Protein AF-A0A8T4M7V3-F1 (afdb_monomer)

Nearest PDB structures (foldseek):
  2h6r-assembly1_A  TM=7.459E-01  e=4.612E-02  Methanocaldococcus jannaschii DSM 2661
  2h6r-assembly1_C  TM=7.420E-01  e=8.057E-02  Methanocaldococcus jannaschii DSM 2661
  2h6r-assembly2_G  TM=7.143E-01  e=7.008E-02  Methanocaldococcus jannaschii DSM 2661
  2h6r-assembly1_D  TM=7.406E-01  e=1.142E-01  Methanocaldococcus jannaschii DSM 2661
  8of6-assembly1_N  TM=4.626E-01  e=4.008E-01  Bacillus subtilis subsp. subtilis str. 168

pLDDT: mean 89.01, std 10.86, range [59.62, 97.31]

Secondary structure (DSSP, 8-state):
--EEE-TTS--THHHHHHHHHHHHH-TT-EEEE-TTTHHHHHHH-SSEEEES--PPPP----

Solvent-accessible surface area (backbone atoms only — not comparable to full-atom values): 3898 Å² total; per-residue (Å²): 135,51,75,48,71,47,64,88,77,57,63,74,71,57,42,52,56,50,49,52,54,42,46,76,81,40,70,75,32,35,39,24,35,45,56,88,49,38,70,61,46,56,75,69,50,91,54,56,71,41,54,69,60,78,83,82,81,77,80,80,81,129

Mean predicted aligned error: 5.25 Å

Structure (mmCIF, N/CA/C/O backbone):
data_AF-A0A8T4M7V3-F1
#
_entry.id   AF-A0A8T4M7V3-F1
#
loop_
_atom_site.group_PDB
_atom_site.id
_atom_site.type_symbol
_atom_site.label_atom_id
_atom_site.label_alt_id
_atom_site.label_comp_id
_atom_site.label_asym_id
_atom_site.label_entity_id
_atom_site.label_seq_id
_atom_site.pdbx_PDB_ins_code
_atom_site.Cartn_x
_atom_site.Cartn_y
_atom_site.Cartn_z
_atom_site.occupancy
_atom_site.B_iso_or_equiv
_atom_site.auth_seq_id
_atom_site.auth_comp_id
_atom_site.auth_asym_id
_atom_site.auth_atom_id
_atom_site.pdbx_PDB_model_num
ATOM 1 N N . MET A 1 1 ? -11.986 -10.334 4.636 1.00 80.75 1 MET A N 1
ATOM 2 C CA . MET A 1 1 ? -10.631 -9.771 4.453 1.00 80.75 1 MET A CA 1
ATOM 3 C C . MET A 1 1 ? -10.640 -8.966 3.166 1.00 80.75 1 MET A C 1
ATOM 5 O O . MET A 1 1 ? -11.046 -9.519 2.152 1.00 80.75 1 MET A O 1
ATOM 9 N N . ILE A 1 2 ? -10.302 -7.676 3.218 1.00 94.44 2 ILE A N 1
ATOM 10 C CA . ILE A 1 2 ? -10.297 -6.795 2.038 1.00 94.44 2 ILE A CA 1
ATOM 11 C C . ILE A 1 2 ? -8.847 -6.621 1.596 1.00 94.44 2 ILE A C 1
ATOM 13 O O . ILE A 1 2 ? -8.004 -6.249 2.409 1.00 94.44 2 ILE A O 1
ATOM 17 N N . ILE A 1 3 ? -8.570 -6.896 0.322 1.00 94.56 3 ILE A N 1
ATOM 18 C CA . ILE A 1 3 ? -7.262 -6.661 -0.293 1.00 94.56 3 ILE A CA 1
ATOM 19 C C . ILE A 1 3 ? -7.442 -5.584 -1.358 1.00 94.56 3 ILE A C 1
ATOM 21 O O . ILE A 1 3 ? -8.218 -5.765 -2.297 1.00 94.56 3 ILE A O 1
ATOM 25 N N . VAL A 1 4 ? -6.720 -4.476 -1.224 1.00 94.88 4 VAL A N 1
ATOM 26 C CA . VAL A 1 4 ? -6.754 -3.366 -2.180 1.00 94.88 4 VAL A CA 1
ATOM 27 C C . VAL A 1 4 ? -5.479 -3.389 -3.011 1.00 94.88 4 VAL A C 1
ATOM 29 O O . VAL A 1 4 ? -4.399 -3.071 -2.523 1.00 94.88 4 VAL A O 1
ATOM 32 N N . ASN A 1 5 ? -5.595 -3.767 -4.283 1.00 94.06 5 ASN A N 1
ATOM 33 C CA . ASN A 1 5 ? -4.476 -3.760 -5.221 1.00 94.06 5 ASN A CA 1
ATOM 34 C C . ASN A 1 5 ? -4.476 -2.464 -6.036 1.00 94.06 5 ASN A C 1
ATOM 36 O O . ASN A 1 5 ? -5.409 -2.215 -6.796 1.00 94.06 5 ASN A O 1
ATOM 40 N N . PHE A 1 6 ? -3.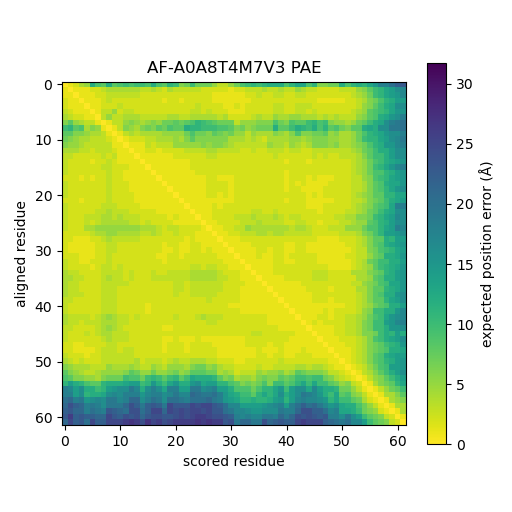417 -1.667 -5.899 1.00 93.06 6 PHE A N 1
ATOM 41 C CA . PHE A 1 6 ? -3.316 -0.348 -6.529 1.00 93.06 6 P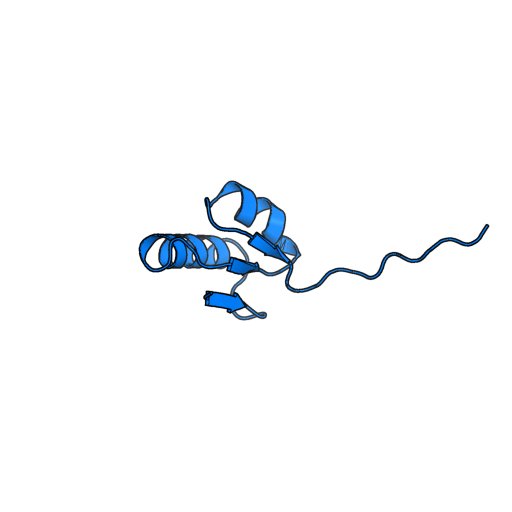HE A CA 1
ATOM 42 C C . PHE A 1 6 ? -3.054 -0.429 -8.041 1.00 93.06 6 PHE A C 1
ATOM 44 O O . PHE A 1 6 ? -3.219 0.568 -8.746 1.00 93.06 6 PHE A O 1
ATOM 51 N N . LYS A 1 7 ? -2.654 -1.604 -8.555 1.00 87.88 7 LYS A N 1
ATOM 52 C CA . LYS A 1 7 ? -2.147 -1.793 -9.922 1.00 87.88 7 LYS A CA 1
ATOM 53 C C . LYS A 1 7 ? -1.136 -0.683 -10.269 1.00 87.88 7 LYS A C 1
ATOM 55 O O . LYS A 1 7 ? -0.384 -0.235 -9.406 1.00 87.88 7 LYS A O 1
ATOM 60 N N . ASN A 1 8 ? -1.183 -0.187 -11.501 1.00 81.31 8 ASN A N 1
ATOM 61 C CA . ASN A 1 8 ? -0.408 0.969 -11.953 1.00 81.31 8 ASN A CA 1
ATOM 62 C C . ASN A 1 8 ? -1.239 2.264 -11.928 1.00 81.31 8 ASN A C 1
ATOM 64 O O . ASN A 1 8 ? -0.989 3.166 -12.720 1.00 81.31 8 ASN A O 1
ATOM 68 N N . TYR A 1 9 ? -2.284 2.337 -11.093 1.00 76.50 9 TYR A N 1
ATOM 69 C CA . TYR A 1 9 ? -3.231 3.454 -11.138 1.00 76.50 9 TYR A CA 1
ATOM 70 C C . TYR A 1 9 ? -2.680 4.726 -10.484 1.00 76.50 9 TYR A C 1
ATOM 72 O O . TYR A 1 9 ? -2.997 5.822 -10.935 1.00 76.50 9 TYR A O 1
ATOM 80 N N . LYS A 1 10 ? -1.854 4.588 -9.440 1.00 82.69 10 LYS A N 1
ATOM 81 C CA . LYS A 1 10 ? -1.256 5.696 -8.682 1.00 82.69 10 LYS A CA 1
ATOM 82 C C . LYS A 1 10 ? 0.242 5.474 -8.488 1.00 82.69 10 LYS A C 1
ATOM 84 O O . LYS A 1 10 ? 0.673 4.331 -8.363 1.00 82.69 10 LYS A O 1
ATOM 89 N N . ILE A 1 11 ? 0.999 6.569 -8.446 1.00 86.62 11 ILE A N 1
ATOM 90 C CA . ILE A 1 11 ? 2.460 6.602 -8.279 1.00 86.62 11 ILE A CA 1
ATOM 91 C C . ILE A 1 11 ? 2.855 7.712 -7.299 1.00 86.62 11 ILE A C 1
ATOM 93 O O . ILE A 1 11 ? 2.099 8.670 -7.125 1.00 86.62 11 ILE A O 1
ATOM 97 N N . GLY A 1 12 ? 4.031 7.598 -6.678 1.00 88.81 12 GLY A N 1
ATOM 98 C CA . GLY A 1 12 ? 4.553 8.621 -5.764 1.00 88.81 12 GLY A CA 1
ATOM 99 C C . GLY A 1 12 ? 3.584 8.976 -4.627 1.00 88.81 12 GLY A C 1
ATOM 100 O O . GLY A 1 12 ? 2.930 8.101 -4.059 1.00 88.81 12 GLY A O 1
ATOM 101 N N . SER A 1 13 ? 3.452 10.271 -4.320 1.00 92.12 13 SER A N 1
ATOM 102 C CA . SER A 1 13 ? 2.651 10.771 -3.189 1.00 92.12 13 SER A CA 1
ATOM 103 C C . SER A 1 13 ? 1.170 10.379 -3.243 1.00 92.12 13 SER A C 1
ATOM 105 O 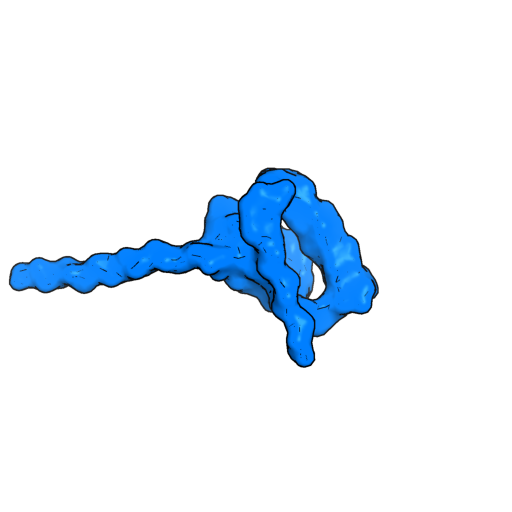O . SER A 1 13 ? 0.556 10.158 -2.199 1.00 92.12 13 SER A O 1
ATOM 107 N N . ASP A 1 14 ? 0.599 10.211 -4.441 1.00 93.94 14 ASP A N 1
ATOM 108 C CA . ASP A 1 14 ? -0.797 9.790 -4.609 1.00 93.94 14 ASP A CA 1
ATOM 109 C C . ASP A 1 14 ? -1.070 8.405 -4.000 1.00 93.94 14 ASP A C 1
ATOM 111 O O . ASP A 1 14 ? -2.191 8.118 -3.567 1.00 93.94 14 ASP A O 1
ATOM 115 N N . VAL A 1 15 ? -0.059 7.526 -3.983 1.00 94.50 15 VAL A N 1
ATOM 116 C CA . VAL A 1 15 ? -0.156 6.208 -3.342 1.00 94.50 15 VAL A CA 1
ATOM 117 C C . VAL A 1 15 ? -0.366 6.392 -1.844 1.00 94.50 15 VAL A C 1
ATOM 119 O O . VAL A 1 15 ? -1.268 5.788 -1.268 1.00 94.50 15 VAL A O 1
ATOM 122 N N . ILE A 1 16 ? 0.408 7.275 -1.220 1.00 95.00 16 ILE A N 1
ATOM 123 C CA . ILE A 1 16 ? 0.354 7.520 0.222 1.00 95.00 16 ILE A CA 1
ATOM 124 C C . ILE A 1 16 ? -0.984 8.143 0.627 1.00 95.00 16 ILE A C 1
ATOM 126 O O . ILE A 1 16 ? -1.603 7.707 1.601 1.00 95.00 16 ILE A O 1
ATOM 130 N N . ASP A 1 17 ? -1.479 9.104 -0.151 1.00 95.56 17 ASP A N 1
ATOM 131 C CA . ASP A 1 17 ? -2.776 9.734 0.104 1.00 95.56 17 ASP A CA 1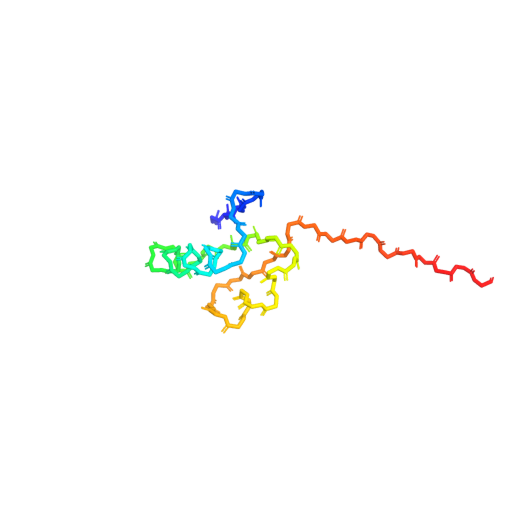
ATOM 132 C C . ASP A 1 17 ? -3.933 8.737 0.007 1.00 95.56 17 ASP A C 1
ATOM 134 O O . ASP A 1 17 ? -4.872 8.777 0.810 1.00 95.56 17 ASP A O 1
ATOM 138 N N . LEU A 1 18 ? -3.870 7.809 -0.952 1.00 95.38 18 LEU A N 1
ATOM 139 C CA . LEU A 1 18 ? -4.870 6.757 -1.083 1.00 95.38 18 LEU A CA 1
ATOM 140 C C . LEU A 1 18 ? -4.795 5.756 0.076 1.00 95.38 18 LEU A C 1
ATOM 142 O O . LEU A 1 18 ? -5.838 5.390 0.615 1.00 95.38 18 LEU A O 1
ATOM 146 N N . ILE A 1 19 ? -3.593 5.354 0.500 1.00 95.62 19 ILE A N 1
ATOM 147 C CA . ILE A 1 19 ? -3.406 4.465 1.656 1.00 95.62 19 ILE A CA 1
ATOM 148 C C . ILE A 1 19 ? -4.026 5.080 2.912 1.00 95.62 19 ILE A C 1
ATOM 150 O O . ILE A 1 19 ? -4.806 4.411 3.585 1.00 95.62 19 ILE A O 1
ATOM 154 N N . LYS A 1 20 ? -3.758 6.362 3.193 1.00 95.75 20 LYS A N 1
ATOM 155 C CA . LYS A 1 20 ? -4.326 7.061 4.359 1.00 95.75 20 LYS A CA 1
ATOM 156 C C . LYS A 1 20 ? -5.853 7.086 4.325 1.00 95.75 20 LYS A C 1
ATOM 158 O O . LYS A 1 20 ? -6.498 6.851 5.343 1.00 95.75 20 LYS A O 1
ATOM 163 N N . LYS A 1 21 ? -6.449 7.322 3.150 1.00 96.00 21 LYS A N 1
ATOM 164 C CA . LYS A 1 21 ? -7.909 7.247 2.978 1.00 96.00 21 LYS A CA 1
ATOM 165 C C . LYS A 1 21 ? -8.427 5.832 3.240 1.00 96.00 21 LYS A C 1
ATOM 167 O O . LYS A 1 2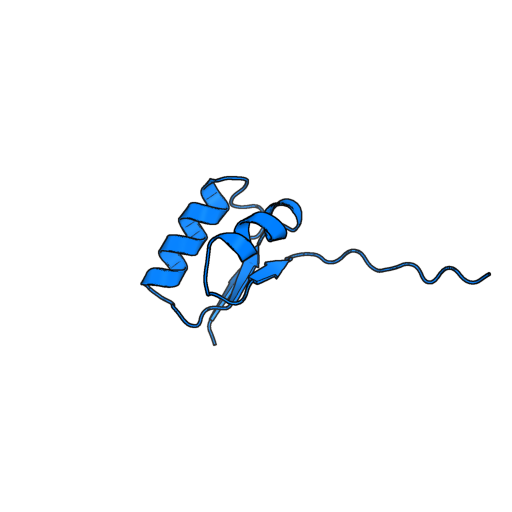1 ? -9.419 5.678 3.943 1.00 96.00 21 LYS A O 1
ATOM 172 N N . ILE A 1 22 ? -7.759 4.804 2.716 1.00 96.00 22 ILE A N 1
ATOM 173 C CA . ILE A 1 22 ? -8.138 3.404 2.956 1.00 96.00 22 ILE A CA 1
ATOM 174 C C . ILE A 1 22 ? -8.043 3.067 4.444 1.00 96.00 22 ILE A C 1
ATOM 176 O O . ILE A 1 22 ? -8.962 2.450 4.963 1.00 96.00 22 ILE A O 1
ATOM 180 N N . GLU A 1 23 ? -6.995 3.498 5.143 1.00 96.38 23 GLU A N 1
ATOM 181 C CA . GLU A 1 23 ? -6.805 3.231 6.574 1.00 96.38 23 GLU A CA 1
ATOM 182 C C . GLU A 1 23 ? -7.942 3.799 7.435 1.00 96.38 23 GLU A C 1
ATOM 184 O O . GLU A 1 23 ? -8.397 3.127 8.360 1.00 96.38 23 GLU A O 1
ATOM 189 N N . ILE A 1 24 ? -8.456 4.986 7.088 1.00 96.25 24 ILE A N 1
ATOM 190 C CA . ILE A 1 24 ? -9.585 5.619 7.787 1.00 96.25 24 ILE A CA 1
ATOM 191 C C . ILE A 1 24 ? -10.861 4.769 7.679 1.00 96.25 24 ILE A C 1
ATOM 193 O O . ILE A 1 24 ? -11.556 4.578 8.675 1.00 96.25 24 ILE A O 1
ATOM 197 N N . TYR A 1 25 ? -11.180 4.261 6.484 1.00 95.69 25 TYR A N 1
ATOM 198 C CA . TYR A 1 25 ? -12.454 3.568 6.230 1.00 95.69 25 TYR A CA 1
ATOM 199 C C . TYR A 1 25 ? -12.372 2.039 6.363 1.00 95.69 25 TYR A C 1
ATOM 201 O O . TYR A 1 25 ? -13.376 1.382 6.628 1.00 95.69 25 TYR A O 1
ATOM 209 N N . TYR A 1 26 ? -11.183 1.467 6.187 1.00 95.50 26 TYR A N 1
ATOM 210 C CA . TYR A 1 26 ? -10.920 0.032 6.115 1.00 95.50 26 TYR A CA 1
ATOM 211 C C . TYR A 1 26 ? -9.638 -0.322 6.880 1.00 95.50 26 TYR A C 1
ATOM 213 O O . TYR A 1 26 ? -8.696 -0.887 6.330 1.00 95.50 26 TYR A O 1
ATOM 221 N N . ASN A 1 27 ? -9.616 -0.039 8.181 1.00 93.44 27 ASN A N 1
ATOM 222 C CA . ASN A 1 27 ? -8.457 -0.208 9.071 1.00 93.44 27 ASN A CA 1
ATOM 223 C C . ASN A 1 27 ? -7.882 -1.641 9.210 1.00 93.44 27 ASN A C 1
ATOM 225 O O . ASN A 1 27 ? -6.898 -1.837 9.915 1.00 93.44 27 ASN A O 1
ATOM 229 N N . LYS A 1 28 ? -8.495 -2.649 8.578 1.00 95.06 28 LYS A N 1
ATOM 230 C CA . LYS A 1 28 ? -8.016 -4.046 8.510 1.00 95.06 28 LYS A CA 1
ATOM 231 C C . LYS A 1 28 ? -7.731 -4.506 7.076 1.00 95.06 28 LYS A C 1
ATOM 233 O O . LYS A 1 28 ? -7.647 -5.707 6.818 1.00 95.06 28 LYS A O 1
ATOM 238 N N . ALA A 1 29 ? -7.701 -3.582 6.119 1.00 97.12 29 ALA A N 1
ATOM 239 C CA . ALA A 1 29 ? -7.379 -3.905 4.741 1.00 97.12 29 ALA A CA 1
ATOM 240 C C . ALA A 1 29 ? -5.884 -4.192 4.581 1.00 97.12 29 ALA A C 1
ATOM 242 O O . ALA A 1 29 ? -5.042 -3.590 5.243 1.00 97.12 29 ALA A O 1
ATOM 243 N N . ILE A 1 30 ? -5.577 -5.081 3.643 1.00 97.25 30 ILE A N 1
ATOM 244 C CA . ILE A 1 30 ? -4.221 -5.292 3.146 1.00 97.25 30 ILE A CA 1
ATOM 245 C C . ILE A 1 30 ? -4.078 -4.475 1.864 1.00 97.25 30 ILE A C 1
ATOM 247 O O . ILE A 1 30 ? -4.917 -4.591 0.965 1.00 97.25 30 ILE A O 1
ATOM 251 N N . VAL A 1 31 ? -3.029 -3.664 1.753 1.00 96.38 31 VAL A N 1
ATOM 252 C CA . VAL A 1 31 ? -2.769 -2.863 0.550 1.00 96.38 31 VAL A CA 1
ATOM 253 C C . VAL A 1 31 ? -1.597 -3.439 -0.238 1.00 96.38 31 VAL A C 1
ATOM 255 O O . VAL A 1 31 ? -0.521 -3.687 0.299 1.00 96.38 31 VAL A O 1
ATOM 258 N N . ALA A 1 32 ? -1.807 -3.654 -1.536 1.00 95.69 32 ALA A N 1
ATOM 259 C CA . ALA A 1 32 ? -0.768 -4.069 -2.469 1.00 95.69 32 ALA A CA 1
ATOM 260 C C . ALA A 1 32 ? -0.362 -2.878 -3.351 1.00 95.69 32 ALA A C 1
ATOM 26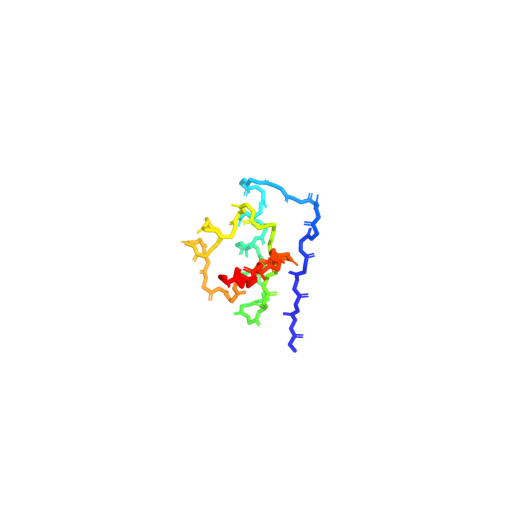2 O O . ALA A 1 32 ? -1.086 -2.487 -4.276 1.00 95.69 32 ALA A O 1
ATOM 263 N N . VAL A 1 33 ? 0.803 -2.303 -3.057 1.00 95.00 33 VAL A N 1
ATOM 264 C CA . VAL A 1 33 ? 1.314 -1.054 -3.644 1.00 95.00 33 VAL A CA 1
ATOM 265 C C . VAL A 1 33 ? 2.359 -1.326 -4.736 1.00 95.00 33 VAL A C 1
ATOM 267 O O . VAL A 1 33 ? 2.942 -2.419 -4.764 1.00 95.00 33 VAL A O 1
ATOM 270 N N . PRO A 1 34 ? 2.617 -0.370 -5.650 1.00 92.62 34 PRO A N 1
ATOM 271 C CA . PRO A 1 34 ? 3.740 -0.470 -6.577 1.00 92.62 34 PRO A CA 1
ATOM 272 C C . PRO A 1 34 ? 5.049 -0.735 -5.828 1.00 92.62 34 PRO A C 1
ATOM 274 O O . PRO A 1 34 ? 5.304 -0.139 -4.783 1.00 92.62 34 PRO A O 1
ATOM 277 N N . SER A 1 35 ? 5.893 -1.628 -6.351 1.00 90.94 35 SER A N 1
ATOM 278 C CA . SER A 1 35 ? 7.100 -2.075 -5.637 1.00 90.94 35 SER A CA 1
ATOM 279 C C . SER A 1 35 ? 8.111 -0.955 -5.377 1.00 90.94 35 SER A C 1
ATOM 281 O O . SER A 1 35 ? 8.892 -1.065 -4.439 1.00 90.94 35 SER A O 1
ATOM 283 N N . LEU A 1 36 ? 8.095 0.111 -6.182 1.00 90.19 36 LEU A N 1
ATOM 284 C CA . LEU A 1 36 ? 8.918 1.305 -5.962 1.00 90.19 36 LEU A CA 1
ATOM 285 C C . LEU A 1 36 ? 8.513 2.037 -4.671 1.00 90.19 36 LEU A C 1
ATOM 287 O O . LEU A 1 36 ? 9.369 2.507 -3.924 1.00 90.19 36 LEU A O 1
ATOM 291 N N . GLU A 1 37 ? 7.219 2.006 -4.351 1.00 91.94 37 GLU A N 1
ATOM 292 C CA . GLU A 1 37 ? 6.605 2.829 -3.306 1.00 91.94 37 GLU A CA 1
ATOM 293 C C . GLU A 1 37 ? 6.481 2.076 -1.976 1.00 91.94 37 GLU A C 1
ATOM 295 O O . GLU A 1 37 ? 6.074 2.648 -0.966 1.00 91.94 37 GLU A O 1
ATOM 300 N N . ILE A 1 38 ? 6.860 0.791 -1.938 1.00 92.38 38 ILE A N 1
ATOM 301 C CA . ILE A 1 38 ? 6.685 -0.066 -0.758 1.00 92.38 38 ILE A CA 1
ATOM 302 C C . ILE A 1 38 ? 7.357 0.505 0.491 1.00 92.38 38 ILE A C 1
ATOM 304 O O . ILE A 1 38 ? 6.778 0.463 1.573 1.00 92.38 38 ILE A O 1
ATOM 308 N N . LYS A 1 39 ? 8.563 1.064 0.352 1.00 93.31 39 LYS A N 1
ATOM 309 C CA . LYS A 1 39 ? 9.328 1.574 1.494 1.00 93.31 39 LYS A CA 1
ATOM 310 C C . LYS A 1 39 ? 8.630 2.769 2.143 1.00 93.31 39 LYS A C 1
ATOM 312 O O . LYS A 1 39 ? 8.545 2.835 3.365 1.00 93.31 39 LYS A O 1
ATOM 317 N N . GLU A 1 40 ? 8.132 3.693 1.329 1.00 94.12 40 GLU A N 1
ATOM 318 C CA . GLU A 1 40 ? 7.417 4.876 1.809 1.00 94.12 40 GLU A CA 1
ATOM 319 C C . GLU A 1 40 ? 6.032 4.507 2.351 1.00 94.12 40 GLU A C 1
ATOM 321 O O . GLU A 1 40 ? 5.634 4.988 3.413 1.00 94.12 40 GLU A O 1
ATOM 326 N N . ALA A 1 41 ? 5.334 3.588 1.676 1.00 94.44 41 ALA A N 1
ATOM 327 C CA . ALA A 1 41 ? 4.036 3.081 2.100 1.00 94.44 41 ALA A CA 1
ATOM 328 C C . ALA A 1 41 ? 4.100 2.453 3.498 1.00 94.44 41 ALA A C 1
ATOM 330 O O . ALA A 1 41 ? 3.326 2.847 4.365 1.00 94.44 41 ALA A O 1
ATOM 331 N N . VAL A 1 42 ? 5.061 1.555 3.750 1.00 96.19 42 VAL A N 1
ATOM 332 C CA . VAL A 1 42 ? 5.262 0.917 5.066 1.00 96.19 42 VAL A CA 1
ATOM 333 C C . VAL A 1 42 ? 5.513 1.951 6.171 1.00 96.19 42 VAL A C 1
ATOM 335 O O . VAL A 1 42 ? 5.043 1.777 7.289 1.00 96.19 42 VAL A O 1
ATOM 338 N N . GLY A 1 43 ? 6.221 3.044 5.872 1.00 96.50 43 GLY A N 1
ATOM 339 C CA . GLY A 1 43 ? 6.482 4.112 6.844 1.00 96.50 43 GLY A CA 1
ATOM 340 C C . GLY A 1 43 ? 5.296 5.048 7.108 1.00 96.50 43 GLY A C 1
ATOM 341 O O . GLY A 1 43 ? 5.351 5.840 8.046 1.00 96.50 43 GLY A O 1
ATOM 342 N N . SER A 1 44 ? 4.240 4.978 6.294 1.00 95.12 44 SER A N 1
ATOM 343 C CA . SER A 1 44 ? 3.168 5.983 6.259 1.00 95.12 44 SER A CA 1
ATOM 344 C C . SER A 1 44 ? 1.802 5.482 6.737 1.00 95.12 44 SER A C 1
ATOM 346 O O . SER A 1 44 ? 0.851 6.265 6.746 1.00 95.12 44 SER A O 1
ATOM 348 N N . THR A 1 45 ? 1.675 4.206 7.114 1.00 96.19 45 THR A N 1
ATOM 349 C CA . THR A 1 45 ? 0.405 3.589 7.531 1.00 96.19 45 THR A CA 1
ATOM 350 C C . THR A 1 45 ? 0.618 2.481 8.557 1.00 96.19 45 THR A C 1
ATOM 352 O O . THR A 1 45 ? 1.719 1.950 8.690 1.00 96.19 45 THR A O 1
ATOM 355 N N . ARG A 1 46 ? -0.448 2.102 9.272 1.00 96.25 46 ARG A N 1
ATOM 356 C CA . ARG A 1 46 ? -0.469 0.918 10.148 1.00 96.25 46 ARG A CA 1
ATOM 357 C C . ARG A 1 46 ? -1.079 -0.313 9.476 1.00 96.25 46 ARG A C 1
ATOM 359 O O . ARG A 1 46 ? -1.157 -1.363 10.109 1.00 96.25 46 ARG A O 1
ATOM 366 N N . LEU A 1 47 ? -1.548 -0.183 8.235 1.00 96.56 47 LEU A N 1
ATOM 367 C CA . LEU A 1 47 ? -2.063 -1.306 7.457 1.00 96.56 47 LEU A CA 1
ATOM 368 C C . LEU A 1 47 ? -0.947 -2.291 7.091 1.00 96.56 47 LEU A C 1
ATOM 370 O O . LEU A 1 47 ? 0.222 -1.925 6.985 1.00 96.56 47 LEU A O 1
ATOM 374 N N . GLU A 1 48 ? -1.321 -3.540 6.821 1.00 97.31 48 GLU A N 1
ATOM 375 C CA . GLU A 1 48 ? -0.408 -4.490 6.191 1.00 97.31 48 GLU A CA 1
ATOM 376 C C . GLU A 1 48 ? -0.163 -4.088 4.730 1.00 97.31 48 GLU A C 1
ATOM 378 O O . GLU A 1 48 ? -1.098 -3.982 3.928 1.00 97.31 48 GLU A O 1
ATOM 383 N N . VAL A 1 49 ? 1.107 -3.877 4.382 1.00 96.19 49 VAL A N 1
ATOM 384 C CA . VAL A 1 49 ? 1.539 -3.424 3.056 1.00 96.19 49 VAL A CA 1
ATOM 385 C C . VAL A 1 49 ? 2.339 -4.525 2.366 1.00 96.19 49 VAL A C 1
ATOM 387 O O . VAL A 1 49 ? 3.317 -5.030 2.912 1.00 96.19 49 VAL A O 1
ATOM 390 N N . TYR A 1 50 ? 1.972 -4.841 1.125 1.00 95.75 50 TYR A N 1
ATOM 391 C CA . TYR A 1 50 ? 2.707 -5.757 0.253 1.00 95.75 50 TYR A CA 1
ATOM 392 C C . TYR A 1 50 ? 3.075 -5.083 -1.070 1.00 95.75 50 TYR A C 1
ATOM 394 O O . TYR A 1 50 ? 2.380 -4.189 -1.554 1.00 95.75 50 TYR A O 1
ATOM 402 N N . ALA A 1 51 ? 4.154 -5.546 -1.701 1.00 92.62 51 ALA A N 1
ATOM 403 C CA . ALA A 1 51 ? 4.455 -5.189 -3.084 1.00 92.62 51 ALA A CA 1
ATOM 404 C C . ALA A 1 51 ? 3.531 -5.967 -4.027 1.00 92.62 51 ALA A C 1
ATOM 406 O O . ALA A 1 51 ? 3.296 -7.160 -3.835 1.00 92.62 51 ALA A O 1
ATOM 407 N N . GLN A 1 52 ? 3.073 -5.323 -5.100 1.00 87.81 52 GLN A N 1
ATOM 408 C CA . GLN A 1 52 ? 2.330 -6.007 -6.166 1.00 87.81 52 GLN A CA 1
ATOM 409 C C . GLN A 1 52 ? 3.165 -7.063 -6.887 1.00 87.81 52 GLN A C 1
ATOM 411 O O . GLN A 1 52 ? 2.643 -8.097 -7.303 1.00 87.81 52 GLN A O 1
ATOM 416 N N . HIS A 1 53 ? 4.458 -6.786 -7.053 1.00 8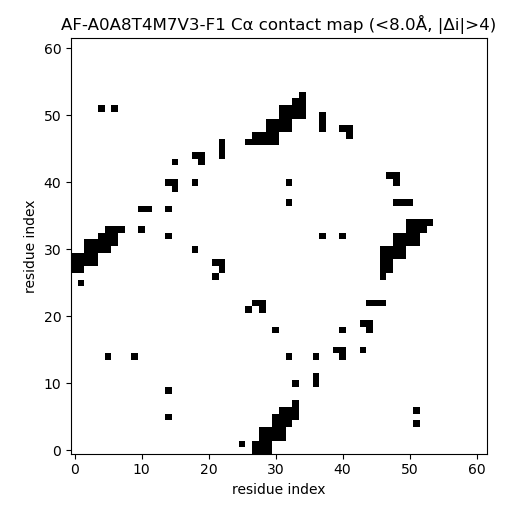5.12 53 HIS A N 1
ATOM 417 C CA . HIS A 1 53 ? 5.379 -7.659 -7.756 1.00 85.12 53 HIS A CA 1
ATOM 418 C C . HIS A 1 53 ? 6.634 -7.892 -6.924 1.00 85.12 53 HIS A C 1
ATOM 420 O O . HIS A 1 53 ? 7.266 -6.954 -6.435 1.00 85.12 53 HIS A O 1
ATOM 426 N N . MET A 1 54 ? 7.024 -9.159 -6.834 1.00 78.00 54 MET A N 1
ATOM 427 C CA . MET A 1 54 ? 8.320 -9.590 -6.327 1.00 78.00 54 MET A CA 1
ATOM 428 C C . MET A 1 54 ? 9.135 -10.119 -7.502 1.00 78.00 54 MET A C 1
ATOM 430 O O . MET A 1 54 ? 8.666 -10.962 -8.271 1.00 78.00 54 MET A O 1
ATOM 434 N N . ARG A 1 55 ? 10.368 -9.632 -7.658 1.00 69.19 55 ARG A N 1
ATOM 435 C CA . ARG A 1 55 ? 11.306 -10.233 -8.611 1.00 69.19 55 ARG A CA 1
ATOM 436 C C . ARG A 1 55 ? 11.650 -11.637 -8.109 1.00 69.19 55 ARG A C 1
ATOM 438 O O . ARG A 1 55 ? 12.032 -11.792 -6.953 1.00 69.19 55 ARG A O 1
ATOM 445 N N . LYS A 1 56 ? 11.560 -12.657 -8.970 1.00 61.69 56 LYS A N 1
ATOM 446 C CA . LYS A 1 56 ? 12.100 -13.990 -8.655 1.00 61.69 56 LYS A CA 1
ATOM 447 C C . LYS A 1 56 ? 13.599 -13.864 -8.361 1.00 61.69 56 LYS A C 1
ATOM 449 O O . LYS A 1 56 ? 14.346 -13.369 -9.207 1.00 61.69 56 LYS A O 1
ATOM 454 N N . ALA A 1 57 ? 14.031 -14.316 -7.187 1.00 59.62 57 ALA A N 1
ATOM 455 C CA . ALA A 1 57 ? 15.448 -14.483 -6.895 1.00 59.62 57 ALA A CA 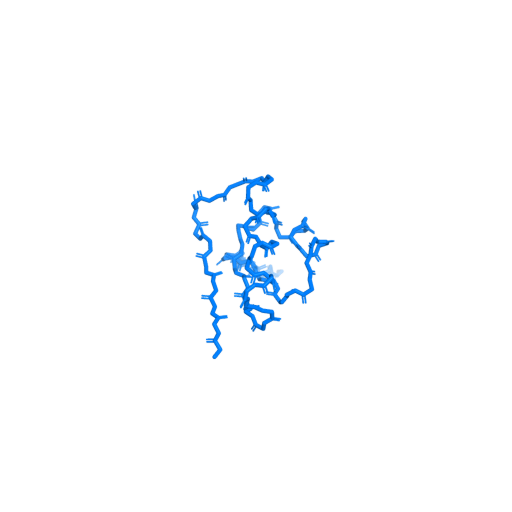1
ATOM 456 C C . ALA A 1 57 ? 16.004 -15.586 -7.810 1.00 59.62 57 ALA A C 1
ATOM 458 O O . ALA A 1 57 ? 15.442 -16.680 -7.875 1.00 59.62 57 ALA A O 1
ATOM 459 N N . ARG A 1 58 ? 17.077 -15.297 -8.557 1.00 62.78 58 ARG A N 1
ATOM 460 C CA . ARG A 1 58 ? 17.849 -16.350 -9.226 1.00 62.78 58 ARG A CA 1
ATOM 461 C C . ARG A 1 58 ? 18.713 -17.018 -8.164 1.00 62.78 58 ARG A C 1
ATOM 463 O O . ARG A 1 58 ? 19.513 -16.338 -7.527 1.00 62.78 58 ARG A O 1
ATOM 470 N N . VAL A 1 59 ? 18.548 -18.325 -7.989 1.00 68.44 59 VAL A N 1
ATOM 471 C CA . VAL A 1 59 ? 19.542 -19.141 -7.292 1.00 68.44 59 VAL A CA 1
ATOM 472 C C . VAL A 1 59 ? 20.777 -19.142 -8.188 1.00 68.44 59 VAL A C 1
ATOM 474 O O . VAL A 1 59 ? 20.703 -19.567 -9.339 1.00 68.44 59 VAL A O 1
ATOM 477 N N . LEU A 1 60 ? 21.873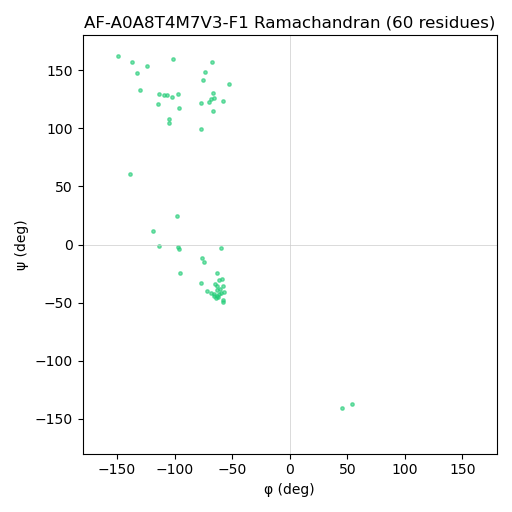 -18.558 -7.707 1.00 68.12 60 LEU A N 1
ATOM 478 C CA . LEU A 1 60 ? 23.169 -18.695 -8.359 1.00 68.12 60 LEU A CA 1
ATOM 479 C C . LEU A 1 60 ? 23.685 -20.087 -7.991 1.00 68.12 60 LEU A C 1
ATOM 481 O O . LEU A 1 60 ? 24.162 -20.287 -6.875 1.00 68.12 60 LEU A O 1
ATOM 485 N N . GLU A 1 61 ? 23.527 -21.051 -8.894 1.00 59.75 61 GLU A N 1
ATOM 486 C CA . GLU A 1 61 ? 24.310 -22.284 -8.823 1.00 59.75 61 GLU A CA 1
ATOM 487 C C . GLU A 1 61 ? 25.767 -21.919 -9.141 1.00 59.75 61 GLU A C 1
ATOM 489 O O . GLU A 1 61 ? 26.031 -21.205 -10.113 1.00 59.75 61 GLU A O 1
ATOM 494 N N . LYS A 1 62 ? 26.671 -22.290 -8.229 1.00 60.44 62 LYS A N 1
ATOM 495 C CA . LYS A 1 62 ? 28.117 -22.062 -8.336 1.00 60.44 62 LYS A CA 1
ATOM 496 C C . LYS A 1 62 ? 28.758 -23.069 -9.275 1.00 60.44 62 LYS A C 1
ATOM 498 O O . LYS A 1 62 ? 28.334 -24.243 -9.219 1.00 60.44 62 LYS A O 1
#

Radius of gyration: 13.23 Å; Cα contacts (8 Å, |Δi|>4): 87; chains: 1; bounding box: 41×33×22 Å

Sequence (62 aa):
MIIVNFKNYKIGSDVIDLIKKIEIYYNKAIVAVPSLEIKEAVGSTRLEVYAQHMRKARVLEK

Foldseek 3Di:
DAEAECDPVDDDPRQLVVLVVCCVVPVAYEYADDPVCQVVNVVRHPYHYHHPDDDDDDDPDD